Protein AF-A0A497BQ77-F1 (afdb_monomer_lite)

Secondary structure (DSSP, 8-state):
---SS--HHHHHHHHHHHHHHHHHHHHHHHHHHHHHHHHHHHHHHHT-------------------------------

pLDDT: mean 74.21, std 17.76, range [46.47, 95.12]

Radius of gyration: 25.01 Å; chains: 1; bo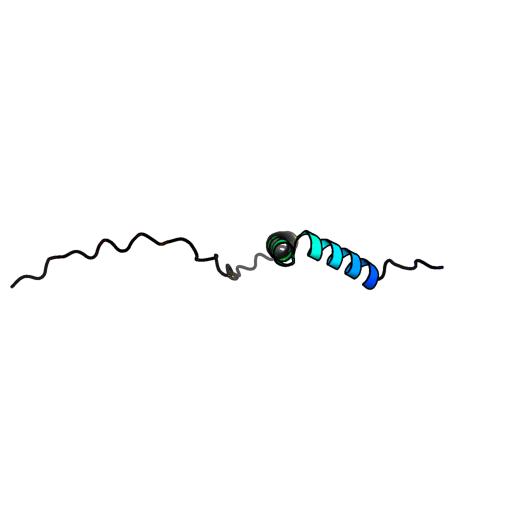unding box: 63×63×43 Å

Foldseek 3Di:
DPPPDPDVVNVVVVVVVVCVVCNPVNCCVVCVVVVVVVVVVVCVVVVPPDPDPDDPPDDPPDDDDDDPPDDDDDDDDD

Structure (mmCIF, N/CA/C/O backbone):
data_AF-A0A497BQ77-F1
#
_entry.id   AF-A0A497BQ77-F1
#
loop_
_atom_site.group_PDB
_atom_site.id
_atom_site.type_symbol
_atom_site.label_atom_id
_atom_site.label_alt_id
_atom_site.label_comp_id
_atom_site.label_asym_id
_atom_site.label_entity_id
_atom_site.label_seq_id
_atom_site.pdbx_PDB_ins_code
_atom_site.Cartn_x
_atom_site.Cartn_y
_atom_site.Cartn_z
_atom_site.occupancy
_atom_site.B_iso_or_equiv
_atom_site.auth_seq_id
_atom_site.auth_comp_id
_atom_site.auth_asym_id
_atom_site.auth_atom_id
_atom_site.pdbx_PDB_model_num
ATOM 1 N N . MET A 1 1 ? 20.536 -18.214 -14.194 1.00 52.41 1 MET A N 1
ATOM 2 C CA . MET A 1 1 ? 20.932 -17.111 -13.289 1.00 52.41 1 MET A CA 1
ATOM 3 C C . MET A 1 1 ? 20.712 -15.752 -13.967 1.00 52.41 1 MET A C 1
ATOM 5 O O . MET A 1 1 ? 21.675 -15.102 -14.336 1.00 52.41 1 MET A O 1
ATOM 9 N N . LEU A 1 2 ? 19.458 -15.321 -14.166 1.00 50.91 2 LEU A N 1
ATOM 10 C CA . LEU A 1 2 ? 19.160 -13.955 -14.658 1.00 50.91 2 LEU A CA 1
ATOM 11 C C . LEU A 1 2 ? 17.843 -13.360 -14.111 1.00 50.91 2 LEU A C 1
ATOM 13 O O . LEU A 1 2 ? 17.497 -12.236 -14.422 1.00 50.91 2 LEU A O 1
ATOM 17 N N . TYR A 1 3 ? 17.121 -14.084 -13.256 1.00 59.62 3 TYR A N 1
ATOM 18 C CA . TYR A 1 3 ? 15.845 -13.637 -12.682 1.00 59.62 3 TYR A CA 1
ATOM 19 C C . TYR A 1 3 ? 15.758 -14.050 -11.210 1.00 59.62 3 TYR A C 1
ATOM 21 O O . TYR A 1 3 ? 14.781 -14.642 -10.756 1.00 59.62 3 TYR A O 1
ATOM 29 N N . ALA A 1 4 ? 16.851 -13.854 -10.471 1.00 58.31 4 ALA A N 1
ATOM 30 C CA . ALA A 1 4 ? 16.873 -14.131 -9.043 1.00 58.31 4 ALA A CA 1
ATOM 31 C C . ALA A 1 4 ? 16.114 -13.005 -8.330 1.00 58.31 4 ALA A C 1
ATOM 33 O O . ALA A 1 4 ? 16.690 -11.971 -8.021 1.00 58.31 4 ALA A O 1
ATOM 34 N N . ALA A 1 5 ? 14.823 -13.260 -8.112 1.00 62.16 5 ALA A N 1
ATOM 35 C CA . ALA A 1 5 ? 13.820 -12.378 -7.531 1.00 62.16 5 ALA A CA 1
ATOM 36 C C . ALA A 1 5 ? 13.420 -11.216 -8.448 1.00 62.16 5 ALA A C 1
ATOM 38 O O . ALA A 1 5 ? 14.240 -10.389 -8.823 1.00 62.16 5 ALA A O 1
ATOM 39 N N . LEU A 1 6 ? 12.125 -11.141 -8.767 1.00 68.12 6 LEU A N 1
ATOM 40 C CA . LEU A 1 6 ? 11.482 -9.867 -9.076 1.00 68.12 6 LEU A CA 1
ATOM 41 C C . LEU A 1 6 ? 11.863 -8.930 -7.933 1.00 68.12 6 LEU A C 1
ATOM 43 O O . LEU A 1 6 ? 11.402 -9.107 -6.801 1.00 68.12 6 LEU A O 1
ATOM 47 N N . GLY A 1 7 ? 12.817 -8.046 -8.192 1.00 81.06 7 GLY A N 1
ATOM 48 C CA . GLY A 1 7 ? 13.372 -7.202 -7.167 1.00 81.06 7 GLY A CA 1
ATOM 49 C C . GLY A 1 7 ? 12.297 -6.238 -6.683 1.00 81.06 7 GLY A C 1
ATOM 50 O O . GLY A 1 7 ? 11.274 -6.027 -7.348 1.00 81.06 7 GLY A O 1
ATOM 51 N N . PRO A 1 8 ? 12.536 -5.571 -5.547 1.00 86.44 8 PRO A N 1
ATOM 52 C CA . PRO A 1 8 ? 11.714 -4.435 -5.142 1.00 86.44 8 PRO A CA 1
ATOM 53 C C . PRO A 1 8 ? 11.529 -3.405 -6.272 1.00 86.44 8 PRO A C 1
ATOM 55 O O . PRO A 1 8 ? 10.517 -2.710 -6.304 1.00 86.44 8 PRO A O 1
ATOM 58 N N . LEU A 1 9 ? 12.474 -3.343 -7.219 1.00 88.94 9 LEU A N 1
ATOM 59 C CA . LEU A 1 9 ? 12.449 -2.462 -8.380 1.00 88.94 9 LEU A CA 1
ATOM 60 C C . LEU A 1 9 ? 11.384 -2.854 -9.423 1.00 88.94 9 LEU A C 1
ATOM 62 O O . LEU A 1 9 ? 10.610 -1.991 -9.834 1.00 88.94 9 LEU A O 1
ATOM 66 N N . GLU A 1 10 ? 11.270 -4.128 -9.811 1.00 88.50 10 GLU A N 1
ATOM 67 C CA . GLU A 1 10 ? 10.212 -4.594 -10.722 1.00 88.50 10 GLU A CA 1
ATOM 68 C C . GLU A 1 10 ? 8.818 -4.424 -10.108 1.00 88.50 10 GLU A C 1
ATOM 70 O O . GLU A 1 10 ? 7.892 -3.961 -10.777 1.00 88.50 10 GLU A O 1
ATOM 75 N N . ILE A 1 11 ? 8.667 -4.749 -8.819 1.00 91.06 11 ILE A N 1
ATOM 76 C CA . ILE A 1 11 ? 7.396 -4.564 -8.105 1.00 91.06 11 ILE A CA 1
ATOM 77 C C . ILE A 1 11 ? 7.032 -3.076 -8.065 1.00 91.06 11 ILE A C 1
ATOM 79 O O . ILE A 1 11 ? 5.885 -2.720 -8.340 1.00 91.06 11 ILE A O 1
ATOM 83 N N . ALA A 1 12 ? 7.999 -2.195 -7.787 1.00 92.31 12 ALA A N 1
ATOM 84 C CA . ALA A 1 12 ? 7.777 -0.753 -7.817 1.00 92.31 12 ALA A CA 1
ATOM 85 C C . ALA A 1 12 ? 7.312 -0.276 -9.202 1.00 92.31 12 ALA A C 1
ATOM 87 O O . ALA A 1 12 ? 6.376 0.516 -9.283 1.00 92.31 12 ALA A O 1
ATOM 88 N N . LEU A 1 13 ? 7.895 -0.794 -10.287 1.00 93.44 13 LEU A N 1
ATOM 89 C CA . LEU A 1 13 ? 7.510 -0.426 -11.652 1.00 93.44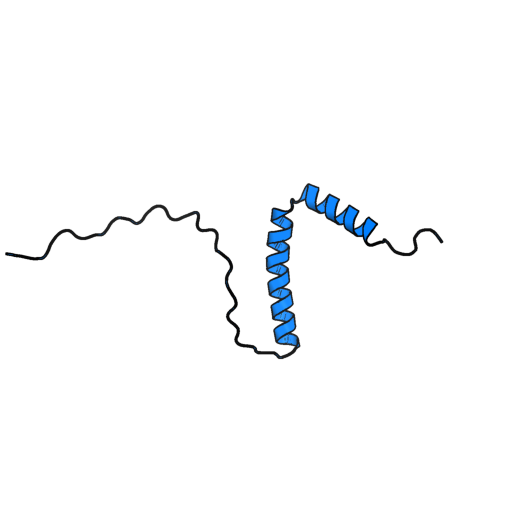 13 LEU A CA 1
ATOM 90 C C . LEU A 1 13 ? 6.056 -0.819 -11.976 1.00 93.44 13 LEU A C 1
ATOM 92 O O . LEU A 1 13 ? 5.316 -0.024 -12.558 1.00 93.44 13 LEU A O 1
ATOM 96 N N . ILE A 1 14 ? 5.612 -2.001 -11.535 1.00 92.88 14 ILE A N 1
ATOM 97 C CA . ILE A 1 14 ? 4.214 -2.445 -11.681 1.00 92.88 14 ILE A CA 1
ATOM 98 C C . ILE A 1 14 ? 3.272 -1.561 -10.856 1.00 92.88 14 ILE A C 1
ATOM 100 O O . ILE A 1 14 ? 2.236 -1.124 -11.356 1.00 92.88 14 ILE A O 1
ATOM 104 N N . VAL A 1 15 ? 3.629 -1.260 -9.605 1.00 93.25 15 VAL A N 1
ATOM 105 C CA . VAL A 1 15 ? 2.826 -0.386 -8.736 1.00 93.25 15 VAL A CA 1
ATOM 106 C C . VAL A 1 15 ? 2.679 1.004 -9.351 1.00 93.25 15 VAL A C 1
ATOM 108 O O . VAL A 1 15 ? 1.576 1.547 -9.363 1.00 93.25 15 VAL A O 1
ATOM 111 N N . VAL A 1 16 ? 3.751 1.559 -9.922 1.00 95.06 16 VAL A N 1
ATOM 112 C CA . VAL A 1 16 ? 3.701 2.841 -10.639 1.00 95.06 16 VAL A CA 1
ATOM 113 C C . VAL A 1 16 ? 2.728 2.766 -11.816 1.00 95.06 16 VAL A C 1
ATOM 115 O O . VAL A 1 16 ? 1.882 3.649 -11.945 1.00 95.06 16 VAL A O 1
ATOM 118 N N . ALA A 1 17 ? 2.767 1.704 -12.625 1.00 95.12 17 ALA A N 1
ATOM 119 C CA . ALA A 1 17 ? 1.829 1.533 -13.737 1.00 95.12 17 ALA A CA 1
ATOM 120 C C . ALA A 1 17 ? 0.360 1.488 -13.269 1.00 95.12 17 ALA A C 1
ATOM 122 O O . ALA A 1 17 ? -0.499 2.155 -13.844 1.00 95.12 17 ALA A O 1
ATOM 123 N N . VAL A 1 18 ? 0.067 0.769 -12.182 1.00 94.62 18 VAL A N 1
ATOM 124 C CA . VAL A 1 18 ? -1.278 0.710 -11.577 1.00 94.62 18 VAL A CA 1
ATOM 125 C C . VAL A 1 18 ? -1.714 2.088 -11.069 1.00 94.62 18 VAL A C 1
ATOM 127 O O . VAL A 1 18 ? -2.844 2.511 -11.308 1.00 94.62 18 VAL A O 1
ATOM 130 N N . VAL A 1 19 ? -0.819 2.826 -10.410 1.00 94.31 19 VAL A N 1
ATOM 131 C CA . VAL A 1 19 ? -1.091 4.187 -9.929 1.00 94.31 19 VAL A CA 1
ATOM 132 C C . VAL A 1 19 ? -1.353 5.156 -11.082 1.00 94.31 19 VAL A C 1
ATOM 134 O O . VAL A 1 19 ? -2.174 6.050 -10.921 1.00 94.31 19 VAL A O 1
ATOM 137 N N . LEU A 1 20 ? -0.721 4.988 -12.245 1.00 94.88 20 LEU A N 1
ATOM 138 C CA . LEU A 1 20 ? -1.017 5.815 -13.419 1.00 94.88 20 LEU A CA 1
ATOM 139 C C . LEU A 1 20 ? -2.431 5.566 -13.965 1.00 94.88 20 LEU A C 1
ATOM 141 O O . LEU A 1 20 ? -3.094 6.514 -14.374 1.00 94.88 20 LEU A O 1
ATOM 145 N N . VAL A 1 21 ? -2.913 4.319 -13.937 1.00 95.12 21 VAL A N 1
ATOM 146 C CA . VAL A 1 21 ? -4.264 3.962 -14.411 1.00 95.12 21 VAL A CA 1
ATOM 147 C C . VAL A 1 21 ? -5.346 4.383 -13.414 1.00 95.12 21 VAL A C 1
ATOM 149 O O . VAL A 1 21 ? -6.349 4.980 -13.796 1.00 95.12 21 VAL A O 1
ATOM 152 N N . PHE A 1 22 ? -5.161 4.067 -12.131 1.00 92.62 22 PHE A N 1
ATOM 153 C CA . PHE A 1 22 ? -6.181 4.279 -11.098 1.00 92.62 22 PHE A CA 1
ATOM 154 C C . PHE A 1 22 ? -6.033 5.605 -10.339 1.00 92.62 22 PHE A C 1
ATOM 156 O O . PHE A 1 22 ? -6.978 6.063 -9.692 1.00 92.62 22 PHE A O 1
ATOM 163 N N . GLY A 1 23 ? -4.861 6.230 -10.398 1.00 91.12 23 GLY A N 1
ATOM 164 C CA . GLY A 1 23 ? -4.504 7.408 -9.617 1.00 91.12 23 GLY A CA 1
ATOM 165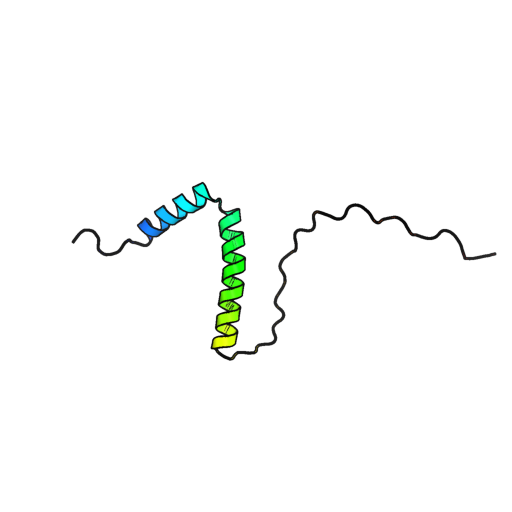 C C . GLY A 1 23 ? -4.129 7.092 -8.163 1.00 91.12 23 GLY A C 1
ATOM 166 O O . GLY A 1 23 ? -4.607 6.137 -7.545 1.00 91.12 23 GLY A O 1
ATOM 167 N N . VAL A 1 24 ? -3.318 7.970 -7.564 1.00 87.50 24 VAL A N 1
ATOM 168 C CA . VAL A 1 24 ? -2.924 7.883 -6.141 1.00 87.50 24 VAL A CA 1
ATOM 169 C C . VAL A 1 24 ? -4.115 8.004 -5.178 1.00 87.50 24 VAL A C 1
ATOM 171 O O . VAL A 1 24 ? -4.108 7.410 -4.101 1.00 87.50 24 VAL A O 1
ATOM 174 N N . GLY A 1 25 ? -5.164 8.739 -5.568 1.00 89.06 25 GLY A N 1
ATOM 175 C CA . GLY A 1 25 ? -6.339 8.982 -4.725 1.00 89.06 25 GLY A CA 1
ATOM 176 C C . GLY A 1 25 ? -7.181 7.728 -4.486 1.00 89.06 25 GLY A C 1
ATOM 177 O O . GLY A 1 25 ? -7.553 7.444 -3.348 1.00 89.06 25 GLY A O 1
ATOM 178 N N . LYS A 1 26 ? -7.438 6.935 -5.536 1.00 89.38 26 LYS A N 1
ATOM 179 C CA . LYS A 1 26 ? -8.231 5.700 -5.424 1.00 89.38 26 LYS A CA 1
ATOM 180 C C . LYS A 1 26 ? -7.485 4.616 -4.654 1.00 89.38 26 LYS A C 1
ATOM 182 O O . LYS A 1 26 ? -8.082 3.971 -3.794 1.00 89.38 26 LYS A O 1
ATOM 187 N N . LEU A 1 27 ? -6.181 4.466 -4.896 1.00 90.50 27 LEU A N 1
ATOM 188 C CA . LEU A 1 27 ? -5.363 3.481 -4.188 1.00 90.50 27 LEU A CA 1
ATOM 189 C C . LEU A 1 27 ? -5.246 3.806 -2.687 1.00 90.50 27 LEU A C 1
ATOM 191 O O . LEU A 1 27 ? -5.376 2.906 -1.861 1.00 90.50 27 LEU A O 1
ATOM 195 N N . SER A 1 28 ? -5.090 5.087 -2.325 1.00 87.62 28 SER A N 1
ATOM 196 C CA . SER A 1 28 ? -5.072 5.537 -0.923 1.00 87.62 28 SER A CA 1
ATOM 197 C C . SER A 1 28 ? -6.420 5.330 -0.221 1.00 87.62 28 SER A C 1
ATOM 199 O O . SER A 1 28 ? -6.468 4.824 0.901 1.00 87.62 28 SER A O 1
ATOM 201 N N . GLN A 1 29 ? -7.534 5.636 -0.897 1.00 90.50 29 GLN A N 1
ATOM 202 C CA . GLN A 1 29 ? -8.880 5.428 -0.356 1.00 90.50 29 GLN A CA 1
ATOM 203 C C . GLN A 1 29 ? -9.150 3.944 -0.051 1.00 90.50 29 GLN A C 1
ATOM 205 O O . GLN A 1 29 ? -9.601 3.608 1.047 1.00 90.50 29 GLN A O 1
ATOM 210 N N . VAL A 1 30 ? -8.844 3.054 -1.002 1.00 91.81 30 VAL A N 1
ATOM 211 C CA . VAL A 1 30 ? -9.037 1.602 -0.845 1.00 91.81 30 VAL A CA 1
ATOM 212 C C . VAL A 1 30 ? -8.049 1.023 0.170 1.00 91.81 30 VAL A C 1
ATOM 214 O O . VAL A 1 30 ? -8.455 0.283 1.064 1.00 91.81 30 VAL A O 1
ATOM 217 N N . GLY A 1 31 ? -6.771 1.407 0.103 1.00 91.94 31 GLY A N 1
ATOM 218 C CA . GLY A 1 31 ? -5.744 0.968 1.048 1.00 91.94 31 GLY A CA 1
ATOM 219 C C . GLY A 1 31 ? -6.043 1.384 2.491 1.00 91.94 31 GLY A C 1
ATOM 220 O O . GLY A 1 31 ? -5.863 0.586 3.408 1.00 91.94 31 GLY A O 1
ATOM 221 N N . GLY A 1 32 ? -6.576 2.590 2.706 1.00 92.06 32 GLY A N 1
ATOM 222 C CA . GLY A 1 32 ? -7.007 3.055 4.025 1.00 92.06 32 GLY A CA 1
ATOM 223 C C . GLY A 1 32 ? -8.177 2.249 4.599 1.00 92.06 32 GLY A C 1
ATOM 224 O O . GLY A 1 32 ? -8.190 1.951 5.794 1.00 92.06 32 GLY A O 1
ATOM 225 N N . ALA A 1 33 ? -9.145 1.855 3.764 1.00 93.00 33 ALA A N 1
ATOM 226 C CA . ALA A 1 33 ? -10.249 0.992 4.182 1.00 93.00 33 ALA A CA 1
ATOM 227 C C . ALA A 1 33 ? -9.766 -0.431 4.510 1.00 93.00 33 ALA A C 1
ATOM 229 O O . ALA A 1 33 ? -10.014 -0.917 5.613 1.00 93.00 33 ALA A O 1
ATOM 230 N N . LEU A 1 34 ? -9.001 -1.048 3.602 1.00 94.50 34 LEU A N 1
ATOM 231 C CA . LEU A 1 34 ? -8.436 -2.387 3.791 1.00 94.50 34 LEU A CA 1
ATOM 232 C C . LEU A 1 34 ? -7.513 -2.451 5.012 1.00 94.50 34 LEU A C 1
ATOM 234 O O . LEU A 1 34 ? -7.602 -3.383 5.807 1.00 94.50 34 LEU A O 1
ATOM 238 N N . GLY A 1 35 ? -6.664 -1.441 5.211 1.00 92.38 35 GLY A N 1
ATOM 239 C CA . GLY A 1 35 ? -5.751 -1.372 6.349 1.00 92.38 35 GLY A CA 1
ATOM 240 C C . GLY A 1 35 ? -6.473 -1.314 7.696 1.00 92.38 35 GLY A C 1
ATOM 241 O O . GLY A 1 35 ? -6.013 -1.931 8.657 1.00 92.38 35 GLY A O 1
ATOM 242 N N . ARG A 1 36 ? -7.625 -0.630 7.772 1.00 92.19 36 ARG A N 1
ATOM 243 C CA . ARG A 1 36 ? -8.482 -0.645 8.969 1.00 92.19 36 ARG A CA 1
ATOM 244 C C . ARG A 1 36 ? -9.070 -2.033 9.217 1.00 92.19 36 ARG A C 1
ATOM 246 O O . ARG A 1 36 ? -8.950 -2.522 10.333 1.00 92.19 36 ARG A O 1
ATOM 253 N N . SER A 1 37 ? -9.608 -2.687 8.187 1.00 93.06 37 SER A N 1
ATOM 254 C CA . SER A 1 37 ? -10.160 -4.044 8.301 1.00 93.06 37 SER A CA 1
ATOM 255 C C . SER A 1 37 ? -9.109 -5.069 8.733 1.00 93.06 37 SER A C 1
ATOM 257 O O . SER A 1 37 ? -9.352 -5.859 9.634 1.00 93.06 37 SER A O 1
ATOM 259 N N . ILE A 1 38 ? -7.910 -5.024 8.147 1.00 93.69 38 ILE A N 1
ATOM 260 C CA . ILE A 1 38 ? -6.801 -5.927 8.495 1.00 93.69 38 ILE A CA 1
ATOM 261 C C . ILE A 1 38 ? -6.305 -5.664 9.919 1.00 93.69 38 ILE A C 1
ATOM 263 O O . ILE A 1 38 ? -5.948 -6.593 10.642 1.00 93.69 38 ILE A O 1
ATOM 267 N N . ARG A 1 39 ? -6.273 -4.396 10.340 1.00 89.62 39 ARG A N 1
ATOM 268 C CA . ARG A 1 39 ? -5.904 -4.022 11.706 1.00 89.62 39 ARG A CA 1
ATOM 269 C C . ARG A 1 39 ? -6.913 -4.543 12.725 1.00 89.62 39 ARG A C 1
ATOM 271 O O . ARG A 1 39 ? -6.467 -5.024 13.760 1.00 89.62 39 ARG A O 1
ATOM 278 N N . GLU A 1 40 ? -8.207 -4.455 12.437 1.00 88.94 40 GLU A N 1
ATOM 279 C CA . GLU A 1 40 ? -9.257 -4.986 13.312 1.00 88.94 40 GLU A CA 1
ATOM 280 C C . GLU A 1 40 ? -9.213 -6.513 13.362 1.00 88.94 40 GLU A C 1
ATOM 282 O O . GLU A 1 40 ? -9.115 -7.090 14.439 1.00 88.94 40 GLU A O 1
ATOM 287 N N . PHE A 1 41 ? -9.090 -7.161 12.200 1.00 91.69 41 PHE A N 1
ATOM 288 C CA . PHE A 1 41 ? -8.917 -8.610 12.107 1.00 91.69 41 PHE A CA 1
ATOM 289 C C . PHE A 1 41 ? -7.718 -9.099 12.926 1.00 91.69 41 PHE A C 1
ATOM 291 O O . PHE A 1 41 ? -7.786 -10.116 13.612 1.00 91.69 41 PHE A O 1
ATOM 298 N N . ARG A 1 42 ? -6.601 -8.360 12.897 1.00 89.56 42 ARG A N 1
ATOM 299 C CA . ARG A 1 42 ? -5.430 -8.700 13.709 1.00 89.56 42 ARG A CA 1
ATOM 300 C C . ARG A 1 42 ? -5.689 -8.508 15.207 1.00 89.56 42 ARG A C 1
ATOM 302 O O . ARG A 1 42 ? -5.246 -9.344 15.982 1.00 89.56 42 ARG A O 1
ATOM 309 N N . ARG A 1 43 ? -6.398 -7.444 15.607 1.00 87.06 43 ARG A N 1
ATOM 310 C CA . ARG A 1 43 ? -6.761 -7.171 17.012 1.00 87.06 43 ARG A CA 1
ATOM 311 C C . ARG A 1 43 ? -7.624 -8.284 17.595 1.00 87.06 43 ARG A C 1
ATOM 313 O O . ARG A 1 43 ? -7.285 -8.811 18.650 1.00 87.06 43 ARG A O 1
ATOM 320 N N . GLU A 1 44 ? -8.660 -8.685 16.865 1.00 86.44 44 GLU A N 1
ATOM 321 C CA . GLU A 1 44 ? -9.531 -9.805 17.230 1.00 86.44 44 GLU A CA 1
ATOM 322 C C . GLU A 1 44 ? -8.748 -11.122 17.294 1.00 86.44 44 GLU A C 1
ATOM 324 O O . GLU A 1 44 ? -8.840 -11.854 18.278 1.00 86.44 44 GLU A O 1
ATOM 329 N N . LYS A 1 45 ? -7.909 -11.401 16.283 1.00 88.19 45 LYS A N 1
ATOM 330 C CA . LYS A 1 45 ? -7.082 -12.618 16.224 1.00 88.19 45 LYS A CA 1
ATOM 331 C C . LYS A 1 45 ? -6.055 -12.700 17.358 1.00 88.19 45 LYS A C 1
ATOM 333 O O . LYS A 1 45 ? -5.714 -13.799 17.784 1.00 88.19 45 LYS A O 1
ATOM 338 N N . ASP A 1 46 ? -5.502 -11.574 17.796 1.00 86.75 46 ASP A N 1
ATOM 339 C CA . ASP A 1 46 ? -4.527 -11.541 18.890 1.00 86.75 46 ASP A CA 1
ATOM 340 C C . ASP A 1 46 ? -5.206 -11.462 20.274 1.00 86.75 46 ASP A C 1
ATOM 342 O O . ASP A 1 46 ? -4.522 -11.571 21.288 1.00 86.75 46 ASP A O 1
ATOM 346 N N . GLY A 1 47 ? -6.537 -11.316 20.344 1.00 74.50 47 GLY A N 1
ATOM 347 C CA . GLY A 1 47 ? -7.281 -11.211 21.605 1.00 74.50 47 GLY A CA 1
ATOM 348 C C . GLY A 1 47 ? -7.011 -9.916 22.381 1.00 74.50 47 GLY A C 1
ATOM 349 O O . GLY A 1 47 ? -7.342 -9.823 23.563 1.00 74.50 47 GLY A O 1
ATOM 350 N N . LEU A 1 48 ? -6.401 -8.913 21.736 1.00 66.75 48 LEU A N 1
ATOM 351 C CA . LEU A 1 48 ? -6.171 -7.596 22.326 1.00 66.75 48 LEU A CA 1
ATOM 352 C C . LEU A 1 48 ? -7.449 -6.759 22.184 1.00 66.75 48 LEU A C 1
ATOM 354 O O . LEU A 1 48 ? -7.577 -5.955 21.258 1.00 66.75 48 LEU A O 1
ATOM 358 N N . SER A 1 49 ? -8.381 -6.932 23.122 1.00 63.34 49 SER 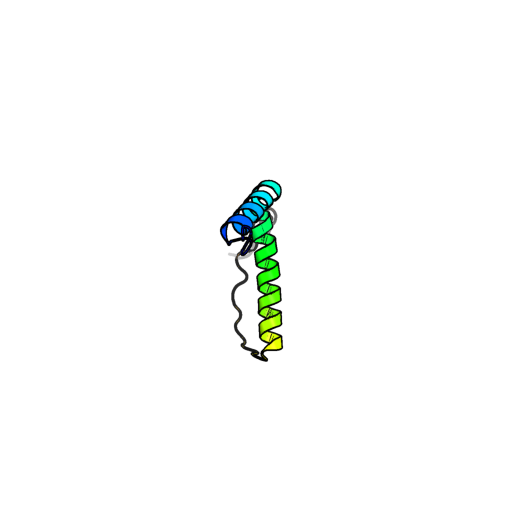A N 1
ATOM 359 C CA . SER A 1 49 ? -9.475 -5.982 23.358 1.00 63.34 49 SER A CA 1
ATOM 360 C C . SER A 1 49 ? -8.907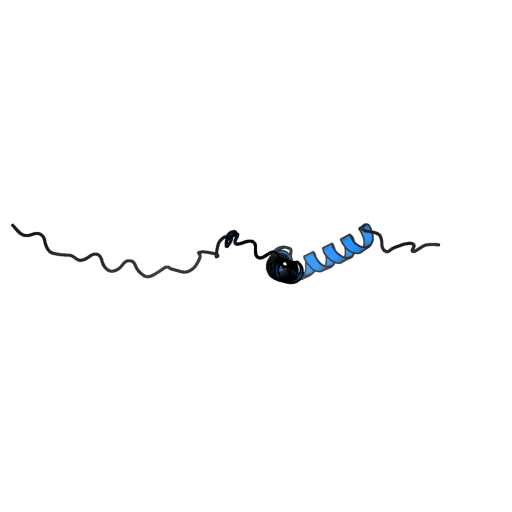 -4.725 24.016 1.00 63.34 49 SER A C 1
ATOM 362 O O . SER A 1 49 ? -8.980 -4.557 25.228 1.00 63.34 49 SER A O 1
ATOM 364 N N . ASP A 1 50 ? -8.258 -3.876 23.223 1.00 60.06 50 ASP A N 1
ATOM 365 C CA . ASP A 1 50 ? -7.722 -2.605 23.701 1.00 60.06 50 ASP A CA 1
ATOM 366 C C . ASP A 1 50 ? -8.676 -1.480 23.274 1.00 60.06 50 ASP A C 1
ATOM 368 O O . ASP A 1 50 ? -8.638 -1.026 22.119 1.00 60.06 50 ASP A O 1
ATOM 372 N N . ASP A 1 51 ? -9.551 -1.085 24.210 1.00 59.97 51 ASP A N 1
ATOM 373 C CA . ASP A 1 51 ? -10.537 0.009 24.156 1.00 59.97 51 ASP A CA 1
ATOM 374 C C . ASP A 1 51 ? -9.862 1.355 23.843 1.00 59.97 51 ASP A C 1
ATOM 376 O O . ASP A 1 51 ? -9.700 2.246 24.676 1.00 59.97 51 ASP A O 1
ATOM 380 N N . THR A 1 52 ? -9.432 1.521 22.598 1.00 58.69 52 THR A N 1
ATOM 381 C CA . THR A 1 52 ? -8.779 2.734 22.113 1.00 58.69 52 THR A CA 1
ATOM 382 C C . THR A 1 52 ? -9.622 3.341 20.997 1.00 58.69 52 THR A C 1
ATOM 384 O O . THR A 1 52 ? -9.479 2.953 19.832 1.00 58.69 52 THR A O 1
ATOM 387 N N . PRO A 1 53 ? -10.490 4.328 21.304 1.00 59.66 53 PRO A N 1
ATOM 388 C CA . PRO A 1 53 ? -11.235 5.045 20.284 1.00 59.66 53 PRO A CA 1
ATOM 389 C C . PRO A 1 53 ? -10.248 5.940 19.535 1.00 59.66 53 PRO A C 1
ATOM 391 O O . PRO A 1 53 ? -9.935 7.051 19.960 1.00 59.66 53 PRO A O 1
ATOM 394 N N . LYS A 1 54 ? -9.692 5.451 18.422 1.00 54.50 54 LYS A N 1
ATOM 395 C CA . LYS A 1 54 ? -8.754 6.236 17.614 1.00 54.50 54 LYS A CA 1
ATOM 396 C C . LYS A 1 54 ? -9.373 6.649 16.285 1.00 54.50 54 LYS A C 1
ATOM 398 O O . LYS A 1 54 ? -9.211 5.982 15.272 1.00 54.50 54 LYS A O 1
ATOM 403 N N . LEU A 1 55 ? -9.993 7.827 16.361 1.00 57.47 55 LEU A N 1
ATOM 404 C CA . LEU A 1 55 ? -10.035 8.880 15.346 1.00 57.47 55 LEU A CA 1
ATOM 405 C C . LEU A 1 55 ? -10.559 8.456 13.965 1.00 57.47 55 LEU A C 1
ATOM 407 O O . LEU A 1 55 ? -9.806 8.092 13.063 1.00 57.47 55 LEU A O 1
ATOM 411 N N . THR A 1 56 ? -11.860 8.673 13.771 1.00 51.69 56 THR A N 1
ATOM 412 C CA . THR A 1 56 ? -12.448 8.996 12.468 1.00 51.69 56 THR A CA 1
ATOM 413 C C . THR A 1 56 ? -11.766 10.254 11.924 1.00 51.69 56 THR A C 1
ATOM 415 O O . THR A 1 56 ? -12.130 11.383 12.252 1.00 51.69 56 THR A O 1
ATOM 418 N N . THR A 1 57 ? -10.724 10.073 11.110 1.00 52.12 57 THR A N 1
ATOM 419 C CA . THR A 1 57 ? -10.163 11.138 10.277 1.00 52.12 57 THR A CA 1
ATOM 420 C C . THR A 1 57 ? -11.249 11.626 9.327 1.00 52.12 57 THR A C 1
ATOM 422 O O . THR A 1 57 ? -11.642 10.904 8.415 1.00 52.12 57 THR A O 1
ATOM 425 N N . ARG A 1 58 ? -11.714 12.853 9.595 1.00 53.03 58 ARG A N 1
ATOM 426 C CA . ARG A 1 58 ? -12.358 13.801 8.677 1.00 53.03 58 ARG A CA 1
ATOM 427 C C . ARG A 1 58 ? -13.186 13.157 7.566 1.00 53.03 58 ARG A C 1
ATOM 429 O O . ARG A 1 58 ? -12.741 12.999 6.434 1.00 53.03 58 ARG A O 1
ATOM 436 N N . GLN A 1 59 ? -14.445 12.917 7.908 1.00 51.69 59 GLN A N 1
ATOM 437 C CA . GLN A 1 59 ? -15.552 13.048 6.976 1.00 51.69 59 GLN A CA 1
ATOM 438 C C . GLN A 1 59 ? -15.357 14.345 6.176 1.00 51.69 59 GLN A C 1
ATOM 440 O O . GLN A 1 59 ? -15.294 15.437 6.748 1.00 51.69 59 GLN A O 1
ATOM 445 N N . THR A 1 60 ? -15.179 14.197 4.865 1.00 48.97 60 THR A N 1
ATOM 446 C CA . THR A 1 60 ? -15.426 15.228 3.861 1.00 48.97 60 THR A CA 1
ATOM 447 C C . THR A 1 60 ? -16.702 15.966 4.251 1.00 48.97 60 THR A C 1
ATOM 449 O O . THR A 1 60 ? -17.793 15.407 4.192 1.00 48.97 60 THR A O 1
ATOM 452 N N . ARG A 1 61 ? -16.548 17.194 4.750 1.00 51.50 61 ARG A N 1
ATOM 453 C CA . ARG A 1 61 ? -17.641 18.118 5.042 1.00 51.50 61 ARG A CA 1
ATOM 454 C C . ARG A 1 61 ? -17.734 19.078 3.866 1.00 51.50 61 ARG A C 1
ATOM 456 O O . ARG A 1 61 ? -17.348 20.233 3.975 1.00 51.50 61 ARG A O 1
ATOM 463 N N . GLU A 1 62 ? -18.219 18.554 2.754 1.00 55.19 62 GLU A N 1
ATOM 464 C CA . GLU A 1 62 ? -18.848 19.324 1.689 1.00 55.19 62 GLU A CA 1
ATOM 465 C C . GLU A 1 62 ? -20.177 18.623 1.426 1.00 55.19 62 GLU A C 1
ATOM 467 O O . GLU A 1 62 ? -20.181 17.531 0.879 1.00 55.19 62 GLU A O 1
ATOM 472 N N . GLU A 1 63 ? -21.242 19.204 1.992 1.00 55.75 63 GLU A N 1
ATOM 473 C CA . GLU A 1 63 ? -22.682 19.051 1.700 1.00 55.75 63 GLU A CA 1
ATOM 474 C C . GLU A 1 63 ? -23.499 19.246 2.989 1.00 55.75 63 GLU A C 1
ATOM 476 O O . GLU A 1 63 ? -23.929 18.308 3.652 1.00 55.75 63 GLU A O 1
ATOM 481 N N . SER A 1 64 ? -23.683 20.512 3.375 1.00 46.47 64 SER A N 1
ATOM 482 C CA . SER A 1 64 ? -24.903 20.980 4.046 1.00 46.47 64 SER A CA 1
ATOM 483 C C . SER A 1 64 ? -24.943 22.507 3.941 1.00 46.47 64 SER A C 1
ATOM 485 O O . SER A 1 64 ? -24.580 23.240 4.858 1.00 46.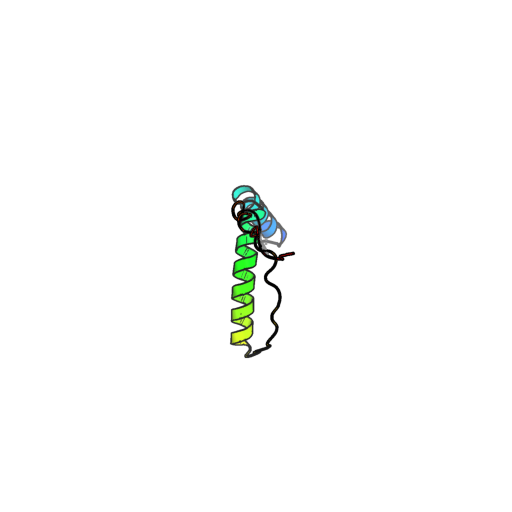47 64 SER A O 1
ATOM 487 N N . ASN A 1 65 ? -25.306 22.984 2.750 1.00 57.53 65 ASN A N 1
ATOM 488 C CA . ASN A 1 65 ? -26.094 24.205 2.654 1.00 57.53 65 ASN A CA 1
ATOM 489 C C . ASN A 1 65 ? -27.555 23.803 2.937 1.00 57.53 65 ASN A C 1
ATOM 491 O O . ASN A 1 65 ? -27.947 22.702 2.553 1.00 57.53 65 ASN A O 1
ATOM 495 N N . SER A 1 66 ? -28.322 24.695 3.570 1.00 59.66 66 SER A N 1
ATOM 496 C CA . SER A 1 66 ? -29.734 24.542 3.989 1.00 59.66 66 SER A CA 1
ATOM 497 C C . SER A 1 66 ? -29.992 23.968 5.390 1.00 59.66 66 SER A C 1
ATOM 499 O O . SER A 1 66 ? -30.526 22.874 5.524 1.00 59.66 66 SER A O 1
ATOM 501 N N . GLN A 1 67 ? -29.709 24.756 6.435 1.00 57.09 67 GLN A N 1
ATOM 502 C CA . GLN A 1 67 ? -30.692 25.051 7.497 1.00 57.09 67 GLN A CA 1
ATOM 503 C C . GLN A 1 67 ? -30.169 26.186 8.397 1.00 57.09 67 GLN A C 1
ATOM 505 O O . GLN A 1 67 ? -29.595 25.973 9.460 1.00 57.09 67 GLN A O 1
ATOM 510 N N . SER A 1 68 ? -30.345 27.425 7.940 1.00 54.34 68 SER A N 1
ATOM 511 C CA . SER A 1 68 ? -30.289 28.620 8.790 1.00 54.34 68 SER A CA 1
ATOM 512 C C . SER A 1 68 ? -31.609 29.374 8.643 1.00 54.34 68 SER A C 1
ATOM 514 O O . SER A 1 68 ? -31.646 30.519 8.211 1.00 54.34 68 SER A O 1
ATOM 516 N N . GLU A 1 69 ? -32.694 28.695 9.001 1.00 59.03 69 GLU A N 1
ATOM 517 C CA . GLU A 1 69 ? -33.994 29.283 9.316 1.00 59.03 69 GLU A CA 1
ATOM 518 C C . GLU A 1 69 ? -34.456 28.650 10.628 1.00 59.03 69 GLU A C 1
ATOM 520 O O . GLU A 1 69 ? -34.789 27.469 10.656 1.00 59.03 69 GLU A O 1
ATOM 525 N N . ALA A 1 70 ? -34.356 29.427 11.712 1.00 52.25 70 ALA A N 1
ATOM 526 C CA . ALA A 1 70 ? -35.175 29.396 12.931 1.00 52.25 70 ALA A CA 1
ATOM 527 C C . ALA A 1 70 ? -34.392 30.044 14.088 1.00 52.25 70 ALA A C 1
ATOM 529 O O . ALA A 1 70 ? -33.880 29.372 14.982 1.00 52.25 70 ALA A O 1
ATOM 530 N N . LYS A 1 71 ? -34.309 31.379 14.094 1.00 54.31 71 LYS A N 1
ATOM 531 C CA . LYS A 1 71 ? -34.154 32.120 15.349 1.00 54.31 71 LYS A CA 1
ATOM 532 C C . LYS A 1 71 ? -35.313 33.100 15.465 1.00 54.31 71 LYS A C 1
ATOM 534 O O . LYS A 1 71 ? -35.212 34.254 15.074 1.00 54.31 71 LYS A O 1
ATOM 539 N N . THR A 1 72 ? -36.427 32.523 15.906 1.00 50.62 72 THR A N 1
ATOM 540 C CA . THR A 1 72 ? -37.484 33.094 16.741 1.00 50.62 72 THR A CA 1
ATOM 541 C C . THR A 1 72 ? -37.308 34.576 17.056 1.00 50.62 72 THR A C 1
ATOM 543 O O . THR A 1 72 ? -36.504 34.969 17.903 1.00 50.62 72 THR A O 1
ATOM 546 N N . THR A 1 73 ? -38.109 35.369 16.357 1.00 53.81 73 THR A N 1
ATOM 547 C CA . THR A 1 73 ? -38.666 36.625 16.844 1.00 53.81 73 THR A CA 1
ATOM 548 C C . THR A 1 73 ? -39.558 36.336 18.055 1.00 53.81 73 THR A C 1
ATOM 550 O O . THR A 1 73 ? -40.255 35.326 18.065 1.00 53.81 73 THR A O 1
ATOM 553 N N . GLU A 1 74 ? -39.527 37.266 19.014 1.00 57.75 74 GLU A N 1
ATOM 554 C CA . GLU A 1 74 ? -40.465 37.446 20.135 1.00 57.75 74 GLU A CA 1
ATOM 555 C C . GLU A 1 74 ? -40.340 36.489 21.331 1.00 57.75 74 GLU A C 1
ATOM 557 O O . GLU A 1 74 ? -40.743 35.337 21.279 1.00 57.75 74 GLU A O 1
ATOM 562 N N . GLU A 1 75 ? -39.790 36.996 22.445 1.00 56.53 75 GLU A N 1
ATOM 563 C CA . GLU A 1 75 ? -40.567 37.315 23.661 1.00 56.53 75 GLU A CA 1
ATOM 564 C C . GLU A 1 75 ? -39.613 37.746 24.802 1.00 56.53 75 GLU A C 1
ATOM 566 O O . GLU A 1 75 ? -39.061 36.929 25.531 1.00 56.53 75 GLU A O 1
ATOM 571 N N . SER A 1 76 ? -39.395 39.053 24.979 1.00 55.66 76 SER A N 1
ATOM 572 C CA . SER A 1 76 ? -39.122 39.612 26.311 1.00 55.66 76 SER A CA 1
ATOM 573 C C . SER A 1 76 ? -39.702 41.019 26.362 1.00 55.66 76 SER A C 1
ATOM 575 O O . SER A 1 76 ? -39.175 41.973 25.797 1.00 55.66 76 SER A O 1
ATOM 577 N N . LYS A 1 77 ? -40.872 41.040 26.985 1.00 61.69 77 LYS A N 1
ATOM 578 C CA . LYS A 1 77 ? -41.839 42.104 27.217 1.00 61.69 77 LYS A CA 1
ATOM 579 C C . LYS A 1 77 ? -41.286 43.239 28.097 1.00 61.69 77 LYS A C 1
ATOM 581 O O . LYS A 1 77 ? -40.348 43.022 28.858 1.00 61.69 77 LYS A O 1
ATOM 586 N N . ASN A 1 78 ? -41.931 44.397 27.919 1.00 47.09 78 ASN A N 1
ATOM 587 C CA . ASN A 1 78 ? -42.022 45.610 28.749 1.00 47.09 78 ASN A CA 1
ATOM 588 C C . ASN A 1 78 ? -41.445 45.590 30.165 1.00 47.09 78 ASN A C 1
ATOM 590 O O . ASN A 1 78 ? -41.787 44.660 30.927 1.00 47.09 78 ASN A O 1
#

Sequence (78 aa):
MLYAALGPLEIALIVVAVVLVFGVGKLSQVGGALGRSIREFRREKDGLSDDTPKLTTRQTREESNSQSEAKTTEESKN